Protein AF-A0AAW0J7S6-F1 (afdb_monomer)

Mean predicted aligned error: 7.47 Å

Radius of gyration: 17.38 Å; Cα contacts (8 Å, |Δi|>4): 74; chains: 1; bounding box: 38×26×53 Å

Sequence (121 aa):
MFSELTFNIIMRMVGGKRYYGEDMKDVEEARQFREIMNEIVKLAGASNPGEFVAVLRWIDHGGLEKKLKGLAKRMDVFLQSLVDEVRNKEEEGNTIIDHLLSLQKSQPEYYTDQIIKGLRW

Structur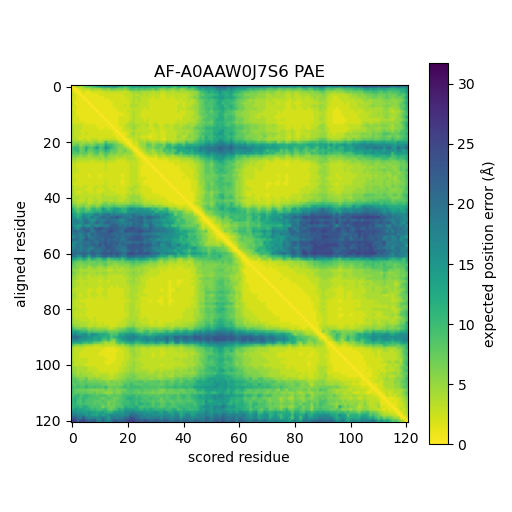e (mmCIF, N/CA/C/O backbone):
data_AF-A0AAW0J7S6-F1
#
_entry.id   AF-A0AAW0J7S6-F1
#
loop_
_atom_site.group_PDB
_atom_site.id
_atom_site.type_symbol
_atom_site.label_atom_id
_atom_site.label_alt_id
_atom_site.label_comp_id
_atom_site.label_asym_id
_atom_site.label_entity_id
_atom_site.label_seq_id
_atom_site.pdbx_PDB_ins_code
_atom_site.Cartn_x
_atom_site.Cartn_y
_atom_site.Cartn_z
_atom_site.occupancy
_atom_site.B_iso_or_equiv
_atom_site.auth_seq_id
_atom_site.auth_comp_id
_atom_site.auth_asym_id
_atom_site.auth_atom_id
_atom_site.pdbx_PDB_model_num
ATOM 1 N N . MET A 1 1 ? 11.879 12.909 -1.954 1.00 66.12 1 MET A N 1
ATOM 2 C CA . MET A 1 1 ? 11.275 14.069 -1.266 1.00 66.12 1 MET A CA 1
ATOM 3 C C . MET A 1 1 ? 9.786 14.254 -1.550 1.00 66.12 1 MET A C 1
ATOM 5 O O . MET A 1 1 ? 9.019 13.977 -0.641 1.00 66.12 1 MET A O 1
ATOM 9 N N . PHE A 1 2 ? 9.328 14.677 -2.743 1.00 81.94 2 PHE A N 1
ATOM 10 C CA . PHE A 1 2 ? 7.878 14.905 -2.956 1.00 81.94 2 PHE A CA 1
ATOM 11 C C . PHE A 1 2 ? 7.049 13.616 -2.844 1.00 81.94 2 PHE A C 1
ATOM 13 O O . PHE A 1 2 ? 6.109 13.557 -2.060 1.00 81.94 2 PHE A O 1
ATOM 20 N N . SER A 1 3 ? 7.457 12.556 -3.548 1.00 81.62 3 SER A N 1
ATOM 21 C CA . SER A 1 3 ? 6.791 11.247 -3.508 1.00 81.62 3 SER A CA 1
ATOM 22 C C . SER A 1 3 ? 6.712 10.659 -2.097 1.00 81.62 3 SER A C 1
ATOM 24 O O . SER A 1 3 ? 5.674 10.152 -1.696 1.00 81.62 3 SER A O 1
ATOM 26 N N . GLU A 1 4 ? 7.781 10.780 -1.312 1.00 87.19 4 GLU A N 1
ATOM 27 C CA . GLU A 1 4 ? 7.849 10.279 0.066 1.00 87.19 4 GLU A CA 1
ATOM 28 C C . GLU A 1 4 ? 6.836 10.982 0.976 1.00 87.19 4 GLU A C 1
ATOM 30 O O . GLU A 1 4 ? 6.146 10.326 1.756 1.00 87.19 4 GLU A O 1
ATOM 35 N N . LEU A 1 5 ? 6.704 12.309 0.848 1.00 89.50 5 LEU A N 1
ATOM 36 C CA . LEU A 1 5 ? 5.700 13.080 1.577 1.00 89.50 5 LEU A CA 1
ATOM 37 C C . LEU A 1 5 ? 4.283 12.672 1.158 1.00 89.50 5 LEU A C 1
ATOM 39 O O . LEU A 1 5 ? 3.448 12.416 2.024 1.00 89.50 5 LEU A O 1
ATOM 43 N N . THR A 1 6 ? 4.026 12.567 -0.148 1.00 90.06 6 THR A N 1
ATOM 44 C CA . THR A 1 6 ? 2.731 12.129 -0.687 1.00 90.06 6 THR A CA 1
ATOM 45 C C . THR A 1 6 ? 2.347 10.755 -0.150 1.00 90.06 6 THR A C 1
ATOM 47 O O . THR A 1 6 ? 1.249 10.584 0.375 1.00 90.06 6 THR A O 1
ATOM 50 N N . PHE A 1 7 ? 3.260 9.786 -0.209 1.00 90.25 7 PHE A N 1
ATOM 51 C CA . PHE A 1 7 ? 3.007 8.436 0.282 1.00 90.25 7 PHE A CA 1
ATOM 52 C C . PHE A 1 7 ? 2.796 8.405 1.794 1.00 90.25 7 PHE A C 1
ATOM 54 O O . PHE A 1 7 ? 1.889 7.728 2.263 1.00 90.25 7 PHE A O 1
ATOM 61 N N . ASN A 1 8 ? 3.546 9.196 2.561 1.00 91.06 8 ASN A N 1
ATOM 62 C CA . ASN A 1 8 ? 3.299 9.342 3.994 1.00 91.06 8 ASN A CA 1
ATOM 63 C C . ASN A 1 8 ? 1.902 9.895 4.304 1.00 91.06 8 ASN A C 1
ATOM 65 O O . ASN A 1 8 ? 1.251 9.412 5.229 1.00 91.06 8 ASN A O 1
ATOM 69 N N . ILE A 1 9 ? 1.443 10.907 3.562 1.00 91.75 9 ILE A N 1
ATOM 70 C CA . ILE A 1 9 ? 0.102 11.481 3.743 1.00 91.75 9 ILE A CA 1
ATOM 71 C C . ILE A 1 9 ? -0.963 10.427 3.426 1.00 91.75 9 ILE A C 1
ATOM 73 O O . ILE A 1 9 ? -1.86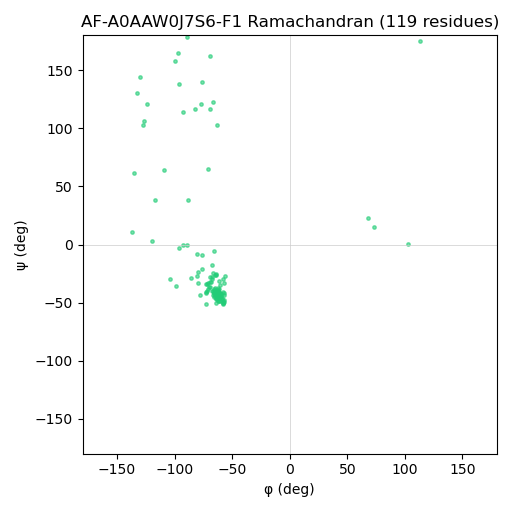9 10.219 4.232 1.00 91.75 9 ILE A O 1
ATOM 77 N N . ILE A 1 10 ? -0.820 9.716 2.302 1.00 91.88 10 ILE A N 1
ATOM 78 C CA . ILE A 1 10 ? -1.740 8.643 1.899 1.00 91.88 10 ILE A CA 1
ATOM 79 C C . ILE A 1 10 ? -1.808 7.560 2.975 1.00 91.88 10 ILE A C 1
ATOM 81 O O . ILE A 1 10 ? -2.895 7.228 3.437 1.00 91.88 10 ILE A O 1
ATOM 85 N N . MET A 1 11 ? -0.667 7.055 3.443 1.00 92.25 11 MET A N 1
ATOM 86 C CA . MET A 1 11 ? -0.650 5.967 4.425 1.00 92.25 11 MET A CA 1
ATOM 87 C C . MET A 1 11 ? -1.189 6.379 5.794 1.00 92.25 11 MET A C 1
ATOM 89 O O . MET A 1 11 ? -1.796 5.561 6.492 1.00 92.25 11 MET A O 1
ATOM 93 N N . ARG A 1 12 ? -1.069 7.663 6.144 1.00 92.12 12 ARG A N 1
ATOM 94 C CA . ARG A 1 12 ? -1.691 8.211 7.348 1.00 92.12 12 ARG A CA 1
ATOM 95 C C . ARG A 1 12 ? -3.215 8.272 7.233 1.00 92.12 12 ARG A C 1
ATOM 97 O O . ARG A 1 12 ? -3.883 8.003 8.223 1.00 92.12 12 ARG A O 1
ATOM 104 N N . MET A 1 13 ? -3.757 8.571 6.052 1.00 93.12 13 MET A N 1
ATOM 105 C CA . MET A 1 13 ? -5.206 8.528 5.805 1.00 93.12 13 MET A CA 1
ATOM 106 C C . MET A 1 13 ? -5.739 7.092 5.725 1.00 93.12 13 MET A C 1
ATOM 108 O O . MET A 1 13 ? -6.808 6.803 6.254 1.00 93.12 13 MET A O 1
ATOM 112 N N . VAL A 1 14 ? -5.000 6.189 5.074 1.00 91.00 14 VAL A N 1
ATOM 113 C CA . VAL A 1 14 ? -5.457 4.818 4.800 1.00 91.00 14 VAL A CA 1
ATOM 114 C C . VAL A 1 14 ? -5.475 3.955 6.056 1.00 91.00 14 VAL A C 1
ATOM 116 O O . VAL A 1 14 ? -6.496 3.338 6.334 1.00 91.00 14 VAL A O 1
ATOM 119 N N . GLY A 1 15 ? -4.373 3.918 6.808 1.00 90.00 15 GLY A N 1
ATOM 120 C CA . GLY A 1 15 ? -4.219 3.026 7.966 1.00 90.00 15 GLY A CA 1
ATOM 121 C C . GLY A 1 15 ? -3.582 3.686 9.188 1.00 90.00 15 GLY A C 1
ATOM 122 O O . GLY A 1 15 ? -3.184 2.992 10.120 1.00 90.00 15 GLY A O 1
ATOM 123 N N . GLY A 1 16 ? -3.436 5.018 9.194 1.00 89.81 16 GLY A N 1
ATOM 124 C CA . GLY A 1 16 ? -2.836 5.747 10.317 1.00 89.81 16 GLY A CA 1
ATOM 125 C C . GLY A 1 16 ? -1.317 5.572 10.441 1.00 89.81 16 GLY A C 1
ATOM 126 O O . GLY A 1 16 ? -0.744 5.902 11.480 1.00 89.81 16 GLY A O 1
ATOM 127 N N . LYS A 1 17 ? -0.650 5.059 9.400 1.00 90.12 17 LYS A N 1
ATOM 128 C CA . LYS A 1 17 ? 0.775 4.688 9.415 1.00 90.12 17 LYS A CA 1
ATOM 129 C C . LYS A 1 17 ? 1.663 5.759 8.777 1.00 90.12 17 LYS A C 1
ATOM 131 O O . LYS A 1 17 ? 1.217 6.568 7.965 1.00 90.12 17 LYS A O 1
ATOM 136 N N . ARG A 1 18 ? 2.950 5.757 9.140 1.00 89.62 18 ARG A N 1
ATOM 137 C CA . ARG A 1 18 ? 4.005 6.587 8.531 1.00 89.62 18 ARG A CA 1
ATOM 138 C C . ARG A 1 18 ? 5.210 5.703 8.228 1.00 89.62 18 ARG A C 1
ATOM 140 O O . ARG A 1 18 ? 5.680 5.006 9.121 1.00 89.62 18 ARG A O 1
ATOM 147 N N . TYR A 1 19 ? 5.726 5.787 7.005 1.00 89.75 19 TYR A N 1
ATOM 148 C CA . TYR A 1 19 ? 6.841 4.955 6.530 1.00 89.75 19 TYR A CA 1
ATOM 149 C C . TYR A 1 19 ? 8.064 5.759 6.104 1.00 89.75 19 TYR A C 1
ATOM 151 O O . TYR A 1 19 ? 9.046 5.186 5.642 1.00 89.75 19 TYR A O 1
ATOM 159 N N . TYR A 1 20 ? 8.035 7.081 6.256 1.00 86.00 20 TYR A N 1
ATOM 160 C CA . TYR A 1 20 ? 9.192 7.959 6.095 1.00 86.00 20 TYR A CA 1
ATOM 161 C C . TYR A 1 20 ? 9.324 8.902 7.298 1.00 86.00 20 TYR A C 1
ATOM 163 O O . TYR A 1 20 ? 8.309 9.373 7.820 1.00 86.00 20 TYR A O 1
ATOM 171 N N . GLY A 1 21 ? 10.563 9.201 7.701 1.00 84.12 21 GLY A N 1
ATOM 172 C CA . GLY A 1 21 ? 10.906 9.994 8.893 1.00 84.12 21 GLY A CA 1
ATOM 173 C C . GLY A 1 21 ? 11.609 9.170 9.979 1.00 84.12 21 GLY A C 1
ATOM 174 O O . GLY A 1 21 ? 11.762 7.965 9.821 1.00 84.12 21 GLY A O 1
ATOM 175 N N . GLU A 1 22 ? 12.054 9.813 11.060 1.00 74.06 22 GLU A N 1
ATOM 176 C CA . GLU A 1 22 ? 12.841 9.164 12.128 1.00 74.06 22 GLU A CA 1
ATOM 177 C C . GLU A 1 22 ? 11.974 8.369 13.128 1.00 74.06 22 GLU A C 1
ATOM 179 O O . GLU A 1 22 ? 12.414 7.344 13.638 1.00 74.06 22 GLU A O 1
ATOM 184 N N . ASP A 1 23 ? 10.703 8.743 13.316 1.00 68.50 23 ASP A N 1
ATOM 185 C CA . ASP A 1 23 ? 9.787 8.132 14.302 1.00 68.50 23 ASP A CA 1
ATOM 186 C C . ASP A 1 23 ? 8.999 6.914 13.771 1.00 68.50 23 ASP A C 1
ATOM 188 O O . ASP A 1 23 ? 7.798 6.759 14.025 1.00 68.50 23 ASP A O 1
ATOM 192 N N . MET A 1 24 ? 9.625 6.060 12.961 1.00 78.19 24 MET A N 1
ATOM 193 C CA . MET A 1 24 ? 8.943 4.882 12.412 1.00 78.19 24 MET A CA 1
ATOM 194 C C . MET A 1 24 ? 8.829 3.777 13.461 1.00 78.19 24 MET A C 1
ATOM 196 O O . MET A 1 24 ? 9.833 3.272 13.953 1.00 78.19 24 MET A O 1
ATOM 200 N N . LYS A 1 25 ? 7.593 3.371 13.768 1.00 76.56 25 LYS A N 1
ATOM 201 C CA . LYS A 1 25 ? 7.316 2.308 14.748 1.00 76.56 25 LYS A CA 1
ATOM 202 C C . LYS A 1 25 ? 7.699 0.914 14.247 1.00 76.56 25 LYS A C 1
ATOM 204 O O . LYS A 1 25 ? 8.123 0.090 15.046 1.00 76.56 25 LYS A O 1
ATOM 209 N N . ASP A 1 26 ? 7.552 0.670 12.946 1.00 86.44 26 ASP A N 1
ATOM 210 C CA . ASP A 1 26 ? 7.886 -0.603 12.308 1.00 86.44 26 ASP A CA 1
ATOM 211 C C . ASP A 1 26 ? 8.811 -0.358 11.109 1.00 86.44 26 ASP A C 1
ATOM 213 O O . ASP A 1 26 ? 8.397 0.123 10.050 1.00 86.44 26 ASP A O 1
ATOM 217 N N . VAL A 1 27 ? 10.101 -0.630 11.316 1.00 88.94 27 VAL A N 1
ATOM 218 C CA . VAL A 1 27 ? 11.158 -0.387 10.325 1.00 88.94 27 VAL A CA 1
ATOM 219 C C . VAL A 1 27 ? 11.063 -1.367 9.157 1.00 88.94 27 VAL A C 1
ATOM 221 O O . VAL A 1 27 ? 11.373 -0.997 8.023 1.00 88.94 27 VAL A O 1
ATOM 224 N N . GLU A 1 28 ? 10.623 -2.599 9.408 1.00 90.88 28 GLU A N 1
ATOM 225 C CA . GLU A 1 28 ? 10.561 -3.641 8.385 1.00 90.88 28 GLU A CA 1
ATOM 226 C C . GLU A 1 28 ? 9.339 -3.443 7.481 1.00 90.88 28 GLU A C 1
ATOM 228 O O . GLU A 1 28 ? 9.480 -3.453 6.256 1.00 90.88 28 GLU A O 1
ATOM 233 N N . GLU A 1 29 ? 8.172 -3.132 8.056 1.00 91.88 29 GLU A N 1
ATOM 234 C CA . GLU A 1 29 ? 6.977 -2.723 7.302 1.00 91.88 29 GLU A CA 1
ATOM 235 C C . GLU A 1 29 ? 7.279 -1.483 6.437 1.00 91.88 29 GLU A C 1
ATOM 237 O O . GLU A 1 29 ? 6.955 -1.440 5.246 1.00 91.88 29 GLU A O 1
ATOM 242 N N . ALA A 1 30 ? 7.993 -0.496 6.999 1.00 92.06 30 ALA A N 1
ATOM 243 C CA . ALA A 1 30 ? 8.422 0.690 6.262 1.00 92.06 30 ALA A CA 1
ATOM 244 C C . ALA A 1 30 ? 9.379 0.365 5.109 1.00 92.06 30 ALA A C 1
ATOM 246 O O . ALA A 1 30 ? 9.259 0.948 4.028 1.00 92.06 30 ALA A O 1
ATOM 247 N N . ARG A 1 31 ? 10.324 -0.561 5.309 1.00 92.69 31 ARG A N 1
ATOM 248 C CA . ARG A 1 31 ? 11.244 -1.010 4.256 1.00 92.69 31 ARG A CA 1
ATOM 249 C C . ARG A 1 31 ? 10.477 -1.655 3.102 1.00 92.69 31 ARG A C 1
ATOM 251 O O . ARG A 1 31 ? 10.680 -1.258 1.955 1.00 92.69 31 ARG A O 1
ATOM 258 N N . GLN A 1 32 ? 9.563 -2.576 3.403 1.00 93.56 32 GLN A N 1
ATOM 259 C CA . GLN A 1 32 ? 8.743 -3.258 2.396 1.00 93.56 32 GLN A CA 1
ATOM 260 C C . GLN A 1 32 ? 7.875 -2.274 1.608 1.00 93.56 32 GLN A C 1
ATOM 262 O O . GLN A 1 32 ? 7.854 -2.314 0.376 1.00 93.56 32 GLN A O 1
ATOM 267 N N . PHE A 1 33 ? 7.225 -1.334 2.299 1.00 93.06 33 PHE A N 1
ATOM 268 C CA . PHE A 1 33 ? 6.445 -0.285 1.651 1.00 93.06 33 PHE A CA 1
ATOM 269 C C . PHE A 1 33 ? 7.301 0.543 0.686 1.00 93.06 33 PHE A C 1
ATOM 271 O O . PHE A 1 33 ? 6.939 0.730 -0.474 1.00 93.06 33 PHE A O 1
ATOM 278 N N . ARG A 1 34 ? 8.475 1.005 1.129 1.00 92.44 34 ARG A N 1
ATOM 279 C CA . ARG A 1 34 ? 9.386 1.802 0.293 1.00 92.44 34 ARG A CA 1
ATOM 280 C C . ARG A 1 34 ? 9.866 1.045 -0.936 1.00 92.44 34 ARG A C 1
ATOM 282 O O . ARG A 1 34 ? 9.996 1.651 -1.997 1.00 92.44 34 ARG A O 1
ATOM 289 N N . GLU A 1 35 ? 10.142 -0.249 -0.809 1.00 93.94 35 GLU A N 1
ATOM 290 C CA . GLU A 1 35 ? 10.523 -1.099 -1.939 1.00 93.94 35 GLU A CA 1
ATOM 291 C C . GLU A 1 35 ? 9.400 -1.182 -2.974 1.00 93.94 35 GLU A C 1
ATOM 293 O O . GLU A 1 35 ? 9.642 -0.911 -4.152 1.00 93.94 35 GLU A O 1
ATOM 298 N N . ILE A 1 36 ? 8.166 -1.444 -2.529 1.00 93.50 36 ILE A N 1
ATOM 299 C CA . ILE A 1 36 ? 6.978 -1.456 -3.392 1.00 93.50 36 ILE A CA 1
ATOM 300 C C . ILE A 1 36 ? 6.809 -0.096 -4.085 1.00 93.50 36 ILE A C 1
ATOM 302 O O . ILE A 1 36 ? 6.716 -0.043 -5.311 1.00 93.50 36 ILE A O 1
ATOM 306 N N . MET A 1 37 ? 6.842 1.014 -3.341 1.00 90.69 37 MET A N 1
ATOM 307 C CA . MET A 1 37 ? 6.640 2.350 -3.913 1.00 90.69 37 MET A CA 1
ATOM 308 C C . MET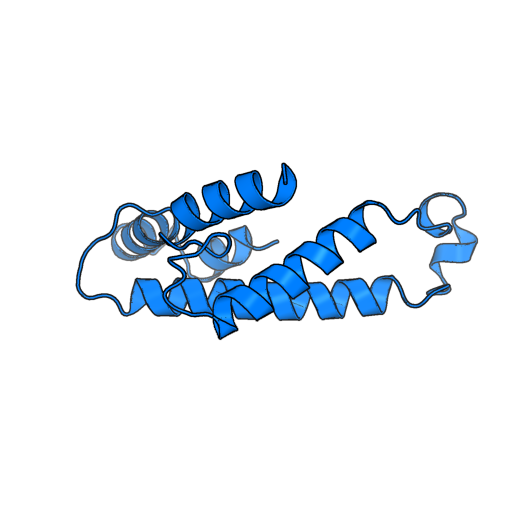 A 1 37 ? 7.752 2.757 -4.884 1.00 90.69 37 MET A C 1
ATOM 310 O O . MET A 1 37 ? 7.475 3.349 -5.928 1.00 90.69 37 MET A O 1
ATOM 314 N N . ASN A 1 38 ? 9.007 2.412 -4.588 1.00 90.12 38 ASN A N 1
ATOM 315 C CA . ASN A 1 38 ? 10.124 2.659 -5.498 1.00 90.12 38 ASN A CA 1
ATOM 316 C C . ASN A 1 38 ? 9.962 1.894 -6.813 1.00 90.12 38 ASN A C 1
ATOM 318 O O . ASN A 1 38 ? 10.280 2.428 -7.875 1.00 90.12 38 ASN A O 1
ATOM 322 N N . GLU A 1 39 ? 9.478 0.654 -6.766 1.00 89.75 39 GLU A N 1
ATOM 323 C CA . GLU A 1 39 ? 9.205 -0.121 -7.974 1.00 89.75 39 GLU A CA 1
ATOM 324 C C . GLU A 1 39 ? 7.997 0.408 -8.750 1.00 89.75 39 GLU A C 1
ATOM 326 O O . GLU A 1 39 ? 8.079 0.496 -9.973 1.00 89.75 39 GLU A O 1
ATOM 331 N N . ILE A 1 40 ? 6.933 0.851 -8.071 1.00 86.19 40 ILE A N 1
ATOM 332 C CA . ILE A 1 40 ? 5.787 1.513 -8.716 1.00 86.19 40 ILE A CA 1
ATOM 333 C C . ILE A 1 40 ? 6.250 2.747 -9.484 1.00 86.19 40 ILE A C 1
ATOM 335 O O . ILE A 1 40 ? 5.951 2.867 -10.666 1.00 86.19 40 ILE A O 1
ATOM 339 N N . VAL A 1 41 ? 7.020 3.639 -8.854 1.00 84.81 41 VAL A N 1
ATOM 340 C CA . VAL A 1 41 ? 7.506 4.863 -9.512 1.00 84.81 41 VAL A CA 1
ATOM 341 C C . VAL A 1 41 ? 8.409 4.532 -10.704 1.00 84.81 41 VAL A C 1
ATOM 343 O O . VAL A 1 41 ? 8.294 5.161 -11.754 1.00 84.81 41 VAL A O 1
ATOM 346 N N . LYS A 1 42 ? 9.279 3.521 -10.576 1.00 84.38 42 LYS A N 1
ATOM 347 C CA . LYS A 1 42 ? 10.151 3.068 -11.673 1.00 84.38 42 LYS A CA 1
ATOM 348 C C . LYS A 1 42 ? 9.363 2.498 -12.850 1.00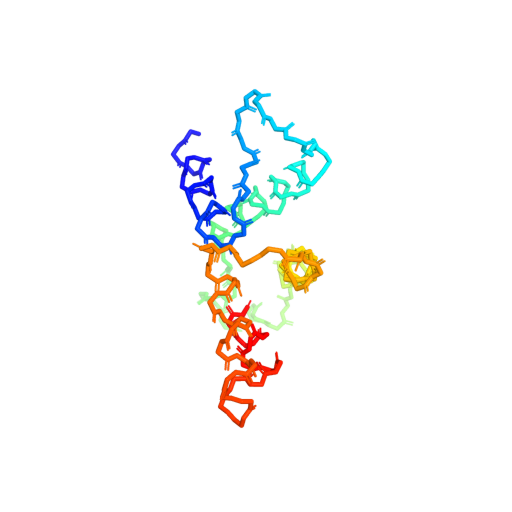 84.38 42 LYS A C 1
ATOM 350 O O . LYS A 1 42 ? 9.713 2.776 -13.992 1.00 84.38 42 LYS A O 1
ATOM 355 N N . LEU A 1 43 ? 8.338 1.687 -12.583 1.00 80.06 43 LEU A N 1
ATOM 356 C CA . LEU A 1 43 ? 7.542 1.040 -13.627 1.00 80.06 43 LEU A CA 1
ATOM 357 C C . LEU A 1 43 ? 6.496 1.978 -14.238 1.00 80.06 43 LEU A C 1
ATOM 359 O O . LEU A 1 43 ? 6.255 1.888 -15.434 1.00 80.06 43 LEU A O 1
ATOM 363 N N . ALA A 1 44 ? 5.931 2.911 -13.469 1.00 74.38 44 ALA A N 1
ATOM 364 C CA . ALA A 1 44 ? 4.970 3.898 -13.966 1.00 74.38 44 ALA A CA 1
ATOM 365 C C . ALA A 1 44 ? 5.581 4.865 -14.996 1.00 74.38 44 ALA A C 1
ATOM 367 O O . ALA A 1 44 ? 4.867 5.397 -15.839 1.00 74.38 44 ALA A O 1
ATOM 368 N N . GLY A 1 45 ? 6.899 5.091 -14.937 1.00 68.50 45 GLY A N 1
ATOM 369 C CA . GLY A 1 45 ? 7.638 5.881 -15.925 1.00 68.50 45 GLY A CA 1
ATOM 370 C C . GLY A 1 45 ? 8.244 5.067 -17.073 1.00 68.50 45 GLY A C 1
ATOM 371 O O . GLY A 1 45 ? 8.916 5.644 -17.927 1.00 68.50 45 GLY A O 1
ATOM 372 N N . ALA A 1 46 ? 8.075 3.742 -17.093 1.00 68.25 46 ALA A N 1
ATOM 373 C CA . ALA A 1 46 ? 8.652 2.895 -18.1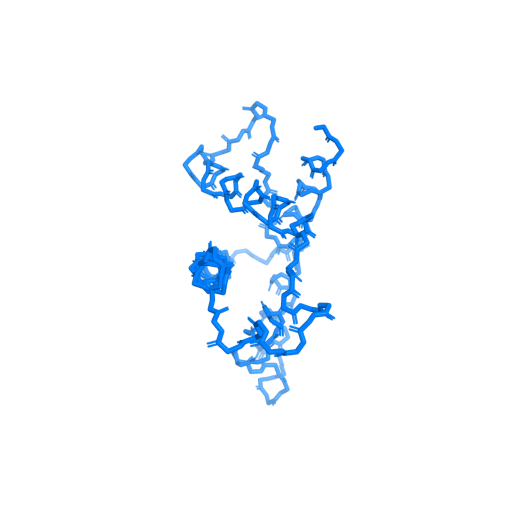28 1.00 68.25 46 ALA A CA 1
ATOM 374 C C . ALA A 1 46 ? 7.761 2.895 -19.378 1.00 68.25 46 ALA A C 1
ATOM 376 O O . ALA A 1 46 ? 6.640 2.397 -19.342 1.00 68.25 46 ALA A O 1
ATOM 377 N N . SER A 1 47 ? 8.269 3.403 -20.503 1.00 62.34 47 SER A N 1
ATOM 378 C CA . SER A 1 47 ? 7.585 3.270 -21.793 1.00 62.34 47 SER A CA 1
ATOM 379 C C . SER A 1 47 ? 7.554 1.802 -22.220 1.00 62.34 47 SER A C 1
ATOM 381 O O . SER A 1 47 ? 8.612 1.186 -22.365 1.00 62.34 47 SER A O 1
ATOM 383 N N . ASN A 1 48 ? 6.367 1.242 -22.463 1.00 65.19 48 ASN A N 1
ATOM 384 C CA . ASN A 1 48 ? 6.223 -0.098 -23.024 1.00 65.19 48 ASN A CA 1
ATOM 385 C C . ASN A 1 48 ? 6.123 -0.016 -24.560 1.00 65.19 48 ASN A C 1
ATOM 387 O O . ASN A 1 48 ? 5.120 0.476 -25.074 1.00 65.19 48 ASN A O 1
ATOM 391 N N . PRO A 1 49 ? 7.097 -0.530 -25.337 1.00 62.91 49 PRO A N 1
ATOM 392 C CA . PRO A 1 49 ? 7.017 -0.530 -26.801 1.00 62.91 49 PRO A CA 1
ATOM 393 C C . PRO A 1 49 ? 5.762 -1.227 -27.352 1.00 62.91 49 PRO A C 1
ATOM 395 O O . PRO A 1 49 ? 5.279 -0.856 -28.420 1.00 62.91 49 PRO A O 1
ATOM 398 N N . GLY A 1 50 ? 5.198 -2.195 -26.616 1.00 62.34 50 GLY A N 1
ATOM 399 C CA . GLY A 1 50 ? 3.936 -2.856 -26.960 1.00 62.34 50 GLY A CA 1
ATOM 400 C C . GLY A 1 50 ? 2.701 -1.950 -26.873 1.00 62.34 50 GLY A C 1
ATOM 401 O O . GLY A 1 50 ? 1.673 -2.268 -27.467 1.00 62.34 50 GLY A O 1
ATOM 402 N N . GLU A 1 51 ? 2.781 -0.807 -26.189 1.00 68.50 51 GLU A N 1
ATOM 403 C CA . GLU A 1 51 ? 1.728 0.221 -26.212 1.00 68.50 51 GLU A CA 1
ATOM 404 C C . GLU A 1 51 ? 1.745 1.035 -27.513 1.00 68.50 51 GLU A C 1
ATOM 406 O O . GLU A 1 51 ? 0.717 1.582 -27.903 1.00 68.50 51 GLU A O 1
ATOM 411 N N . PHE A 1 52 ? 2.879 1.054 -28.223 1.00 69.69 52 PHE A N 1
ATOM 412 C CA . PHE A 1 52 ? 3.060 1.795 -29.475 1.00 69.69 52 PHE A CA 1
ATOM 413 C C . PHE A 1 52 ? 3.034 0.892 -30.718 1.00 69.69 52 PHE A C 1
ATOM 415 O O . PHE A 1 52 ? 2.617 1.330 -31.788 1.00 69.69 52 PHE A O 1
ATOM 422 N N . VAL A 1 53 ? 3.454 -0.373 -30.597 1.00 70.75 53 VAL A N 1
ATOM 423 C CA . VAL A 1 53 ? 3.544 -1.328 -31.713 1.00 70.75 53 VAL A CA 1
ATOM 424 C C . VAL A 1 53 ? 2.789 -2.612 -31.370 1.00 70.75 53 VAL A C 1
ATOM 426 O O . VAL A 1 53 ? 3.264 -3.449 -30.605 1.00 70.75 53 VAL A O 1
ATOM 429 N N . ALA A 1 54 ? 1.620 -2.801 -31.990 1.00 68.75 54 ALA A N 1
ATOM 430 C CA . ALA A 1 54 ? 0.688 -3.888 -31.670 1.00 68.75 54 ALA A CA 1
ATOM 431 C C . ALA A 1 54 ? 1.291 -5.303 -31.777 1.00 68.75 54 ALA A C 1
ATOM 433 O O . ALA A 1 54 ? 0.942 -6.171 -30.981 1.00 68.75 54 ALA A O 1
ATOM 434 N N . VAL A 1 55 ? 2.223 -5.535 -32.709 1.00 71.31 55 VAL A N 1
ATOM 435 C CA . VAL A 1 55 ? 2.894 -6.841 -32.885 1.00 71.31 55 VAL A CA 1
ATOM 436 C C . VAL A 1 55 ? 3.800 -7.180 -31.694 1.00 71.31 55 VAL A C 1
ATOM 438 O O . VAL A 1 55 ? 3.938 -8.347 -31.337 1.00 71.31 55 VAL A O 1
ATOM 441 N N . LEU A 1 56 ? 4.360 -6.169 -31.020 1.00 63.44 56 LEU A N 1
ATOM 442 C CA . LEU A 1 56 ? 5.203 -6.367 -29.840 1.00 63.44 56 LEU A CA 1
ATOM 443 C C . LEU A 1 56 ? 4.392 -6.701 -28.579 1.00 63.44 56 LEU A C 1
ATOM 445 O O . LEU A 1 56 ? 4.994 -7.101 -27.594 1.00 63.44 56 LEU A O 1
ATOM 449 N N . ARG A 1 57 ? 3.049 -6.613 -28.587 1.00 63.31 57 ARG A N 1
ATOM 450 C CA . ARG A 1 57 ? 2.207 -7.058 -27.452 1.00 63.31 57 ARG A CA 1
ATOM 451 C C . ARG A 1 57 ? 2.241 -8.567 -27.227 1.00 63.31 57 ARG A C 1
ATOM 453 O O . ARG A 1 57 ? 1.942 -9.018 -26.130 1.00 63.31 57 ARG A O 1
ATOM 460 N N . TRP A 1 58 ? 2.541 -9.350 -28.262 1.00 65.38 58 TRP A N 1
ATOM 461 C CA . TRP A 1 58 ? 2.558 -10.816 -28.169 1.00 65.38 58 TRP A CA 1
ATOM 462 C C . TRP A 1 58 ? 3.842 -11.356 -27.540 1.00 65.38 58 TRP A C 1
ATOM 464 O O . TRP A 1 58 ? 3.940 -12.547 -27.254 1.00 65.38 58 TRP A O 1
ATOM 474 N N . ILE A 1 59 ? 4.824 -10.486 -27.320 1.00 67.00 59 ILE A N 1
ATOM 475 C CA . ILE A 1 59 ? 6.104 -10.830 -26.726 1.00 67.00 59 ILE A CA 1
ATOM 476 C C . ILE A 1 59 ? 6.272 -9.925 -25.506 1.00 67.00 59 ILE A C 1
ATOM 478 O O . ILE A 1 59 ? 6.291 -8.708 -25.650 1.00 67.00 59 ILE A O 1
ATOM 482 N N . ASP A 1 60 ? 6.418 -10.495 -24.305 1.00 65.62 60 ASP A N 1
ATOM 483 C CA . ASP A 1 60 ? 6.761 -9.736 -23.086 1.00 65.62 60 ASP A CA 1
ATOM 484 C C . ASP A 1 60 ? 8.227 -9.261 -23.165 1.00 65.62 60 ASP A C 1
ATOM 486 O O . ASP A 1 60 ? 9.117 -9.727 -22.445 1.00 65.62 60 ASP A O 1
ATOM 490 N N . HIS A 1 61 ? 8.510 -8.376 -24.125 1.00 61.09 61 HIS A N 1
ATOM 491 C CA . HIS A 1 61 ? 9.827 -7.811 -24.369 1.00 61.09 61 HIS A CA 1
ATOM 492 C C . HIS A 1 61 ? 10.250 -6.996 -23.140 1.00 61.09 61 HIS A C 1
ATOM 494 O O . HIS A 1 61 ? 9.798 -5.877 -22.923 1.00 61.09 61 HIS A O 1
ATOM 500 N N . GLY A 1 62 ? 11.136 -7.580 -22.326 1.00 64.19 62 GLY A N 1
ATOM 501 C CA . GLY A 1 62 ? 11.671 -6.960 -21.108 1.00 64.19 62 GLY A CA 1
ATOM 502 C C . GLY A 1 62 ? 11.069 -7.468 -19.792 1.00 64.19 62 GLY A C 1
ATOM 503 O O . GLY A 1 62 ? 11.497 -7.019 -18.718 1.00 64.19 62 GLY A O 1
ATOM 504 N N . GLY A 1 63 ? 10.131 -8.424 -19.847 1.00 79.06 63 GLY A N 1
ATOM 505 C CA . GLY A 1 63 ? 9.531 -9.033 -18.656 1.00 79.06 63 GLY A CA 1
ATOM 506 C C . GLY A 1 63 ? 8.658 -8.068 -17.849 1.00 79.06 63 GLY A C 1
ATOM 507 O O . GLY A 1 63 ? 8.549 -8.224 -16.629 1.00 79.06 63 GLY A O 1
ATOM 508 N N . LEU A 1 64 ? 8.145 -7.009 -18.484 1.00 78.69 64 LEU A N 1
ATOM 509 C CA . LEU A 1 64 ? 7.430 -5.920 -17.821 1.00 78.69 64 LEU A CA 1
ATOM 510 C C . LEU A 1 64 ? 6.110 -6.423 -17.242 1.00 78.69 64 LEU A C 1
ATOM 512 O O . LEU A 1 64 ? 5.812 -6.134 -16.084 1.00 78.69 64 LEU A O 1
ATOM 516 N N . GLU A 1 65 ? 5.364 -7.230 -17.997 1.00 78.75 65 GLU A N 1
ATOM 517 C CA . GLU A 1 65 ? 4.095 -7.786 -17.526 1.00 78.75 65 GLU A CA 1
ATOM 518 C C . GLU A 1 65 ? 4.322 -8.691 -16.308 1.00 78.75 65 GLU A C 1
ATOM 520 O O . GLU A 1 65 ? 3.635 -8.574 -15.289 1.00 78.75 65 GLU A O 1
ATOM 525 N N . LYS A 1 66 ? 5.347 -9.551 -16.365 1.00 84.50 66 LYS A N 1
ATOM 526 C CA . LYS A 1 66 ? 5.727 -10.409 -15.235 1.00 84.50 66 LYS A CA 1
ATOM 527 C C . LYS A 1 66 ? 6.127 -9.597 -13.996 1.00 84.50 66 LYS A C 1
ATOM 529 O O . LYS A 1 66 ? 5.737 -9.957 -12.883 1.00 84.50 66 LYS A O 1
ATOM 534 N N . LYS A 1 67 ? 6.884 -8.507 -14.169 1.00 87.00 67 LYS A N 1
ATOM 535 C CA . LYS A 1 67 ? 7.277 -7.598 -13.076 1.00 87.00 67 LYS A CA 1
ATOM 536 C C . LYS A 1 67 ? 6.070 -6.881 -12.476 1.00 87.00 67 LYS A C 1
ATOM 538 O O . LYS A 1 67 ? 5.940 -6.871 -11.255 1.00 87.00 67 LYS A O 1
ATOM 543 N N . LEU A 1 68 ? 5.169 -6.358 -13.310 1.00 85.06 68 LEU A N 1
ATOM 544 C CA . LEU A 1 68 ? 3.933 -5.707 -12.870 1.00 85.06 68 LEU A CA 1
ATOM 545 C C . LEU A 1 68 ? 3.043 -6.672 -12.082 1.00 85.06 68 LEU A C 1
ATOM 547 O O . LEU A 1 68 ? 2.606 -6.326 -10.992 1.00 85.06 68 LEU A O 1
ATOM 551 N N . LYS A 1 69 ? 2.853 -7.910 -12.558 1.00 87.38 69 LYS A N 1
ATOM 552 C CA . LYS A 1 69 ? 2.113 -8.953 -11.822 1.00 87.38 69 LYS A CA 1
ATOM 553 C C . LYS A 1 69 ? 2.744 -9.271 -10.462 1.00 87.38 69 LYS A C 1
ATOM 555 O O . LYS A 1 69 ? 2.039 -9.411 -9.465 1.00 87.38 69 LYS A O 1
ATOM 560 N N . GLY A 1 70 ? 4.073 -9.376 -10.403 1.00 91.62 70 GLY A N 1
ATOM 561 C CA . GLY A 1 70 ? 4.797 -9.614 -9.150 1.00 91.62 70 GLY A CA 1
ATOM 562 C C . GLY A 1 70 ? 4.691 -8.448 -8.162 1.00 91.62 70 GLY A C 1
ATOM 563 O O . GLY A 1 70 ? 4.478 -8.661 -6.968 1.00 91.62 70 GLY A O 1
ATOM 564 N N . LEU A 1 71 ? 4.803 -7.214 -8.656 1.00 91.62 71 LEU A N 1
ATOM 565 C CA . LEU A 1 71 ? 4.602 -5.998 -7.871 1.00 91.62 71 LEU A CA 1
ATOM 566 C C . LEU A 1 71 ? 3.163 -5.899 -7.361 1.00 91.62 71 LEU A C 1
ATOM 568 O O . LEU A 1 71 ? 2.959 -5.635 -6.179 1.00 91.62 71 LEU A O 1
ATOM 572 N N . ALA A 1 72 ? 2.191 -6.200 -8.221 1.00 88.00 72 ALA A N 1
ATOM 573 C CA . ALA A 1 72 ? 0.783 -6.181 -7.875 1.00 88.00 72 ALA A CA 1
ATOM 574 C C . ALA A 1 72 ? 0.463 -7.140 -6.726 1.00 88.00 72 ALA A C 1
ATOM 576 O O . ALA A 1 72 ? -0.149 -6.750 -5.737 1.00 88.00 72 ALA A O 1
ATOM 577 N N . LYS A 1 73 ? 0.985 -8.369 -6.795 1.00 93.44 73 LYS A N 1
ATOM 578 C CA . LYS A 1 73 ? 0.831 -9.352 -5.720 1.00 93.44 73 LYS A CA 1
ATOM 579 C C . LYS A 1 73 ? 1.435 -8.881 -4.393 1.00 93.44 73 LYS A C 1
ATOM 581 O O . LYS A 1 73 ? 0.829 -9.092 -3.349 1.00 93.44 73 LYS A O 1
ATOM 586 N N . ARG A 1 74 ? 2.621 -8.257 -4.405 1.00 94.56 74 ARG A N 1
ATOM 587 C CA . ARG A 1 74 ? 3.228 -7.722 -3.171 1.00 94.56 74 ARG A CA 1
ATOM 588 C C . ARG A 1 74 ? 2.421 -6.562 -2.592 1.00 94.56 74 ARG A C 1
ATOM 590 O O . ARG A 1 74 ? 2.251 -6.512 -1.380 1.00 94.56 74 ARG A O 1
ATOM 597 N N . MET A 1 75 ? 1.905 -5.677 -3.445 1.00 91.00 75 MET A N 1
ATOM 598 C CA . MET A 1 75 ? 1.022 -4.594 -3.014 1.00 91.00 75 MET A CA 1
ATOM 599 C C . MET A 1 75 ? -0.270 -5.135 -2.395 1.00 91.00 75 MET A C 1
ATOM 601 O O . MET A 1 75 ? -0.666 -4.676 -1.330 1.00 91.00 75 MET A O 1
ATOM 605 N N . ASP A 1 76 ? -0.900 -6.134 -3.017 1.00 90.88 76 ASP A N 1
ATOM 606 C CA . ASP A 1 76 ? -2.126 -6.745 -2.495 1.00 90.88 76 ASP A CA 1
ATOM 607 C C . ASP A 1 76 ? -1.918 -7.340 -1.096 1.00 90.88 76 ASP A C 1
ATOM 609 O O . ASP A 1 76 ? -2.681 -7.046 -0.177 1.00 90.88 76 ASP A O 1
ATOM 613 N N . VAL A 1 77 ? -0.828 -8.094 -0.908 1.00 94.19 77 VAL A N 1
ATOM 614 C CA . VAL A 1 77 ? -0.454 -8.658 0.399 1.00 94.19 77 VAL A CA 1
ATOM 615 C C . VAL A 1 77 ? -0.238 -7.555 1.439 1.00 94.19 77 VAL A C 1
ATOM 617 O O . VAL A 1 77 ? -0.742 -7.666 2.554 1.00 94.19 77 VAL A O 1
ATOM 620 N N . PHE A 1 78 ? 0.460 -6.478 1.073 1.00 93.00 78 PHE A N 1
ATOM 621 C CA . PHE A 1 78 ? 0.709 -5.344 1.964 1.00 93.00 78 PHE A CA 1
ATOM 622 C C . PHE A 1 78 ? -0.582 -4.597 2.351 1.00 93.00 78 PHE A C 1
ATOM 624 O O . PHE A 1 78 ? -0.810 -4.280 3.515 1.00 93.00 78 PHE A O 1
ATOM 631 N N . LEU A 1 79 ? -1.477 -4.331 1.398 1.00 90.75 79 LEU A N 1
ATOM 632 C CA . LEU A 1 79 ? -2.760 -3.685 1.695 1.00 90.75 79 LEU A CA 1
ATOM 633 C C . LEU A 1 79 ? -3.685 -4.601 2.509 1.00 90.75 79 LEU A C 1
ATOM 635 O O . LEU A 1 79 ? -4.460 -4.115 3.336 1.00 90.75 79 LEU A O 1
ATOM 639 N N . GLN A 1 80 ? -3.608 -5.918 2.297 1.00 91.44 80 GLN A N 1
ATOM 640 C CA . GLN A 1 80 ? -4.334 -6.893 3.104 1.00 91.44 80 GLN A CA 1
ATOM 641 C C . GLN A 1 80 ? -3.858 -6.879 4.553 1.00 91.44 80 GLN A C 1
ATOM 643 O O . GLN A 1 80 ? -4.706 -6.788 5.438 1.00 91.44 80 GLN A O 1
ATOM 648 N N . SER A 1 81 ? -2.544 -6.866 4.800 1.00 92.44 81 SER A N 1
ATOM 649 C CA . SER A 1 81 ? -2.022 -6.826 6.170 1.00 92.44 81 SER A CA 1
ATOM 650 C C . SER A 1 81 ? -2.469 -5.574 6.926 1.00 92.44 81 SER A C 1
ATOM 652 O O . SER A 1 81 ? -2.772 -5.661 8.111 1.00 92.44 81 SER A O 1
ATOM 654 N N . LEU A 1 82 ? -2.597 -4.429 6.247 1.00 91.69 82 LEU A N 1
ATOM 655 C CA . LEU A 1 82 ? -3.138 -3.211 6.859 1.00 91.69 82 LEU A CA 1
ATOM 656 C C . LEU A 1 82 ? -4.609 -3.337 7.243 1.00 91.69 82 LEU A C 1
ATOM 658 O O . LEU A 1 82 ? -5.003 -2.895 8.321 1.00 91.69 82 LEU A O 1
ATOM 662 N N . VAL A 1 83 ? -5.427 -3.934 6.373 1.00 91.12 83 VAL A N 1
ATOM 663 C CA . VAL A 1 83 ? -6.839 -4.165 6.696 1.00 91.12 83 VAL A CA 1
ATOM 664 C C . VAL A 1 83 ? -6.985 -5.151 7.841 1.00 91.12 83 VAL A C 1
ATOM 666 O O . VAL A 1 83 ? -7.798 -4.907 8.727 1.00 91.12 83 VAL A O 1
ATOM 669 N N . ASP A 1 84 ? -6.187 -6.214 7.861 1.00 92.19 84 ASP A N 1
ATOM 670 C CA . ASP A 1 84 ? -6.212 -7.194 8.944 1.00 92.19 84 ASP A CA 1
ATOM 671 C C . ASP A 1 84 ? -5.762 -6.569 10.269 1.00 92.19 84 ASP A C 1
ATOM 673 O O . ASP A 1 84 ? -6.390 -6.800 11.300 1.00 92.19 84 ASP A O 1
ATOM 677 N N . GLU A 1 85 ? -4.730 -5.719 10.253 1.00 90.56 85 GLU A N 1
ATOM 678 C CA . GLU A 1 85 ? -4.287 -4.996 11.445 1.00 90.56 85 GLU A CA 1
ATOM 679 C C . GLU A 1 85 ? -5.395 -4.097 11.998 1.00 90.56 85 GLU A C 1
ATOM 681 O O . GLU A 1 85 ? -5.672 -4.140 13.193 1.00 90.56 85 GLU A O 1
ATOM 686 N N . VAL A 1 86 ? -6.047 -3.296 11.151 1.00 89.19 86 VAL A N 1
ATOM 687 C CA . VAL A 1 86 ? -7.128 -2.402 11.594 1.00 89.19 86 VAL A CA 1
ATOM 688 C C . VAL A 1 86 ? -8.357 -3.196 12.040 1.00 89.19 86 VAL A C 1
ATOM 690 O O . VAL A 1 86 ? -8.952 -2.873 13.062 1.00 89.19 86 VAL A O 1
ATOM 693 N N . ARG A 1 87 ? -8.711 -4.278 11.341 1.00 88.00 87 ARG A N 1
ATOM 694 C CA . ARG A 1 87 ? -9.842 -5.147 11.704 1.00 88.00 87 ARG A CA 1
ATOM 695 C C . ARG A 1 87 ? -9.666 -5.800 13.077 1.00 88.00 87 ARG A C 1
ATOM 697 O O . ARG A 1 87 ? -10.666 -6.038 13.749 1.00 88.00 87 ARG A O 1
ATOM 704 N N . ASN A 1 88 ? -8.425 -6.069 13.477 1.00 87.94 88 ASN A N 1
ATOM 705 C CA . ASN A 1 88 ? -8.084 -6.668 14.766 1.00 87.94 88 ASN A CA 1
ATOM 706 C C . ASN A 1 88 ? -7.861 -5.638 15.891 1.00 87.94 88 ASN A C 1
ATOM 708 O O . ASN A 1 88 ? -7.560 -6.040 17.014 1.00 87.94 88 ASN A O 1
ATOM 712 N N . LYS A 1 89 ? -7.984 -4.329 15.625 1.00 84.38 89 LYS A N 1
ATOM 713 C CA . LYS A 1 89 ? -7.925 -3.303 16.677 1.00 84.38 89 LYS A CA 1
ATOM 714 C C . LYS A 1 89 ? -9.231 -3.272 17.469 1.00 84.38 89 LYS A C 1
ATOM 716 O O . LYS A 1 89 ? -10.316 -3.383 16.905 1.00 84.38 89 LYS A O 1
ATOM 721 N N . GLU A 1 90 ? -9.106 -3.109 18.784 1.00 67.25 90 GLU A N 1
ATOM 722 C CA . GLU A 1 90 ? -10.247 -2.985 19.703 1.00 67.25 90 GLU A CA 1
ATOM 723 C C . GLU A 1 90 ? -10.856 -1.571 19.699 1.00 67.25 90 GLU A C 1
ATOM 725 O O . GLU A 1 90 ? -12.033 -1.406 20.010 1.00 67.25 90 GLU A O 1
ATOM 730 N N . GLU A 1 91 ? -10.076 -0.555 19.317 1.00 71.94 91 GLU A N 1
ATOM 731 C CA . GLU A 1 91 ? -10.500 0.848 19.269 1.00 71.94 91 GLU A CA 1
ATOM 732 C C . GLU A 1 91 ? -10.944 1.259 17.857 1.00 71.94 91 GLU A C 1
ATOM 734 O O . GLU A 1 91 ? -10.276 0.943 16.870 1.00 71.94 91 GLU A O 1
ATOM 739 N N . GLU A 1 92 ? -12.042 2.017 17.762 1.00 69.75 92 GLU A N 1
ATOM 740 C CA . GLU A 1 92 ? -12.451 2.663 16.511 1.00 69.75 92 GLU A CA 1
ATOM 741 C C . GLU A 1 92 ? -11.469 3.784 16.146 1.00 69.75 92 GLU A C 1
ATOM 743 O O . GLU A 1 92 ? -11.330 4.778 16.864 1.00 69.75 92 GLU A O 1
ATOM 748 N N . GLY A 1 93 ? -10.781 3.627 15.014 1.00 82.94 93 GLY A N 1
ATOM 749 C CA . GLY A 1 93 ? -9.946 4.672 14.437 1.00 82.94 93 GLY A CA 1
ATOM 750 C C . GLY A 1 93 ? -10.709 5.590 13.474 1.00 82.94 93 GLY A C 1
ATOM 751 O O . GLY A 1 93 ? -11.895 5.424 13.197 1.00 82.94 93 GLY A O 1
ATOM 752 N N . ASN A 1 94 ? -9.998 6.581 12.931 1.00 89.25 94 ASN A N 1
ATOM 753 C CA . ASN A 1 94 ? -10.521 7.533 11.942 1.00 89.25 94 ASN A CA 1
ATOM 754 C C . ASN A 1 94 ? -9.779 7.427 10.599 1.00 89.25 94 ASN A C 1
ATOM 756 O O . ASN A 1 94 ? -9.423 8.430 9.976 1.00 89.25 94 ASN A O 1
ATOM 760 N N . THR A 1 95 ? -9.442 6.205 10.195 1.00 93.06 95 THR A N 1
ATOM 761 C CA . THR A 1 95 ? -8.797 5.934 8.908 1.00 93.06 95 THR A CA 1
ATOM 762 C C . THR A 1 95 ? -9.824 5.510 7.863 1.00 93.06 95 THR A C 1
ATOM 764 O O . THR A 1 95 ? -10.954 5.134 8.180 1.00 93.06 95 THR A O 1
ATOM 767 N N . ILE A 1 96 ? -9.430 5.533 6.588 1.00 91.81 96 ILE A N 1
ATOM 768 C CA . ILE A 1 96 ? -10.282 5.030 5.501 1.00 91.81 96 ILE A CA 1
ATOM 769 C C . ILE A 1 96 ? -10.643 3.561 5.750 1.00 91.81 96 ILE A C 1
ATOM 771 O O . ILE A 1 96 ? -11.794 3.177 5.553 1.00 91.81 96 ILE A O 1
ATOM 775 N N . ILE A 1 97 ? -9.690 2.744 6.214 1.00 91.88 97 ILE A N 1
ATOM 776 C CA . ILE A 1 97 ? -9.957 1.337 6.526 1.00 91.88 97 ILE A CA 1
ATOM 777 C C . ILE A 1 97 ? -10.962 1.214 7.680 1.00 91.88 97 ILE A C 1
ATOM 779 O O . ILE A 1 97 ? -11.882 0.406 7.571 1.00 91.88 97 ILE A O 1
ATOM 783 N N . ASP A 1 98 ? -10.847 2.031 8.734 1.00 92.50 98 ASP A N 1
ATOM 784 C CA . ASP A 1 98 ? -11.821 2.035 9.839 1.00 92.50 98 ASP A CA 1
ATOM 785 C C . ASP A 1 98 ? -13.239 2.318 9.331 1.00 92.50 98 ASP A C 1
ATOM 787 O O . ASP A 1 98 ? -14.182 1.591 9.647 1.00 92.50 98 ASP A O 1
ATOM 791 N N . HIS A 1 99 ? -13.391 3.344 8.491 1.00 91.38 99 HIS A N 1
ATOM 792 C CA . HIS A 1 99 ? -14.684 3.695 7.906 1.00 91.38 99 HIS A CA 1
ATOM 793 C C . HIS A 1 99 ? -15.234 2.584 7.007 1.00 91.38 99 HIS A C 1
ATOM 795 O O . HIS A 1 99 ? -16.408 2.237 7.121 1.00 91.38 99 HIS A O 1
ATOM 801 N N . LEU A 1 100 ? -14.405 1.980 6.151 1.00 90.56 100 LEU A N 1
ATOM 802 C CA . LEU A 1 100 ? -14.832 0.870 5.293 1.00 90.56 100 LEU A CA 1
ATOM 803 C C . LEU A 1 100 ? -15.264 -0.355 6.109 1.00 90.56 100 LEU A C 1
ATOM 805 O O . LEU A 1 100 ? -16.271 -0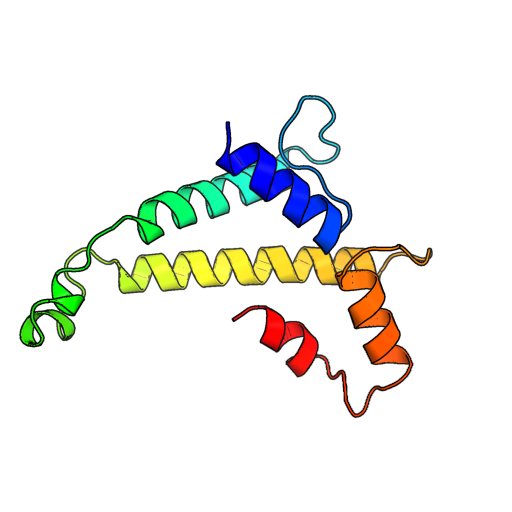.983 5.786 1.00 90.56 100 LEU A O 1
ATOM 809 N N . LEU A 1 101 ? -14.544 -0.683 7.184 1.00 90.25 101 LEU A N 1
ATOM 810 C CA . LEU A 1 101 ? -14.902 -1.789 8.075 1.00 90.25 101 LEU A CA 1
ATOM 811 C C . LEU A 1 101 ? -16.168 -1.489 8.892 1.00 90.25 101 LEU A C 1
ATOM 813 O O . LEU A 1 101 ? -16.987 -2.384 9.100 1.00 90.25 101 LEU A O 1
ATOM 817 N N . SER A 1 102 ? -16.371 -0.241 9.319 1.00 90.75 102 SER A N 1
ATOM 818 C CA . SER A 1 102 ? -17.614 0.205 9.965 1.00 90.75 102 SER A CA 1
ATOM 819 C C . SER A 1 102 ? -18.819 0.096 9.019 1.00 90.75 102 SER A C 1
ATOM 821 O O . SER A 1 102 ? -19.876 -0.429 9.388 1.00 90.75 102 SER A O 1
ATOM 823 N N . LEU A 1 103 ? -18.649 0.491 7.754 1.00 90.31 103 LEU A N 1
ATOM 824 C CA . LEU A 1 103 ? -19.666 0.319 6.715 1.00 90.31 103 LEU A CA 1
ATOM 825 C C . LEU A 1 103 ? -19.940 -1.160 6.417 1.00 90.31 103 LEU A C 1
ATOM 827 O O . LEU A 1 103 ? -21.095 -1.540 6.261 1.00 90.31 103 LEU A O 1
ATOM 831 N N . GLN A 1 104 ? -18.920 -2.020 6.438 1.00 89.56 104 GLN A N 1
ATOM 832 C CA . GLN A 1 104 ? -19.096 -3.471 6.324 1.00 89.56 104 GLN A CA 1
ATOM 833 C C . GLN A 1 104 ? -19.915 -4.067 7.477 1.00 89.56 104 GLN A C 1
ATOM 835 O O . GLN A 1 104 ? -20.717 -4.969 7.244 1.00 89.56 104 GLN A O 1
ATOM 840 N N . LYS A 1 105 ? -19.753 -3.568 8.709 1.00 88.38 105 LYS A N 1
ATOM 841 C CA . LYS A 1 105 ? -20.554 -4.014 9.862 1.00 88.38 105 LYS A CA 1
ATOM 842 C C . LYS A 1 105 ? -22.001 -3.513 9.797 1.00 88.38 105 LYS A C 1
ATOM 844 O O . LYS A 1 105 ? -22.911 -4.256 10.148 1.00 88.38 105 LYS A O 1
ATOM 849 N N . SER A 1 106 ? -22.210 -2.265 9.376 1.00 90.81 106 SER A N 1
ATOM 850 C CA . SER A 1 106 ? -23.535 -1.621 9.373 1.00 90.81 106 SER A CA 1
ATOM 851 C C . SER A 1 106 ? -24.372 -1.909 8.124 1.00 90.81 106 SER A C 1
ATOM 853 O O . SER A 1 106 ? -25.596 -1.914 8.204 1.00 90.81 106 SER A O 1
ATOM 855 N N . GLN A 1 107 ? -23.731 -2.147 6.979 1.00 90.38 107 GLN A N 1
ATOM 856 C CA . GLN A 1 107 ? -24.363 -2.370 5.675 1.00 90.38 107 GLN A CA 1
ATOM 857 C C . GLN A 1 107 ? -23.701 -3.559 4.948 1.00 90.38 107 GLN A C 1
ATOM 859 O O . GLN A 1 107 ? -23.124 -3.389 3.866 1.00 90.38 107 GLN A O 1
ATOM 864 N N . PRO A 1 108 ? -23.759 -4.776 5.521 1.00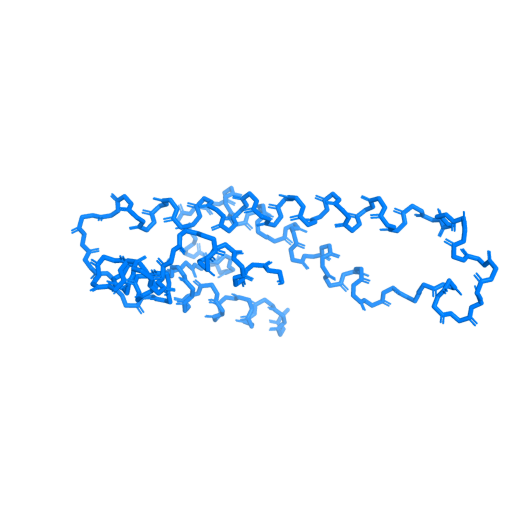 87.19 108 PRO A N 1
ATOM 865 C CA . PRO A 1 108 ? -23.027 -5.937 5.013 1.00 87.19 108 PRO A CA 1
ATOM 866 C C . PRO A 1 108 ? -23.465 -6.378 3.609 1.00 87.19 108 PRO A C 1
ATOM 868 O O . PRO A 1 108 ? -22.654 -6.953 2.883 1.00 87.19 108 PRO A O 1
ATOM 871 N N . GLU A 1 109 ? -24.706 -6.088 3.193 1.00 86.94 109 GLU A N 1
ATOM 872 C CA . GLU A 1 109 ? -25.167 -6.382 1.828 1.00 86.94 109 GLU A CA 1
ATOM 873 C C . GLU A 1 109 ? -24.491 -5.495 0.767 1.00 86.94 109 GLU A C 1
ATOM 875 O O . GLU A 1 109 ? -24.321 -5.925 -0.373 1.00 86.94 109 GLU A O 1
ATOM 880 N N . TYR A 1 110 ? -24.078 -4.277 1.138 1.00 82.75 110 TYR A N 1
ATOM 881 C CA . TYR A 1 110 ? -23.467 -3.300 0.229 1.00 82.75 110 TYR A CA 1
ATOM 882 C C . TYR A 1 110 ? -21.938 -3.279 0.324 1.00 82.75 110 TYR A C 1
ATOM 884 O O . TYR A 1 110 ? -21.258 -3.133 -0.688 1.00 8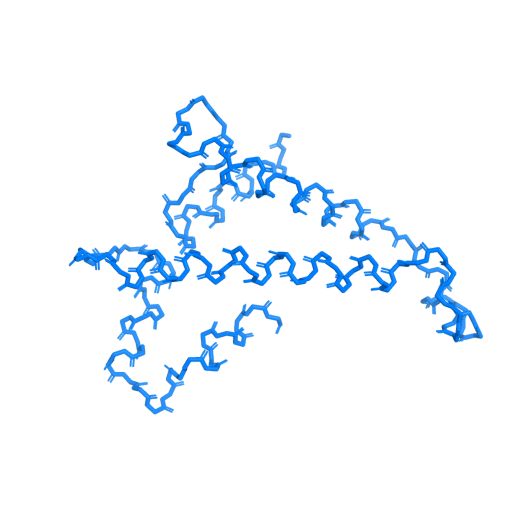2.75 110 TYR A O 1
ATOM 892 N N . TYR A 1 111 ? -21.382 -3.468 1.522 1.00 83.25 111 TYR A N 1
ATOM 893 C CA . TYR A 1 111 ? -19.943 -3.390 1.789 1.00 83.25 111 TYR A CA 1
ATOM 894 C C . TYR A 1 111 ? -19.369 -4.775 2.084 1.00 83.25 111 TYR A C 1
ATOM 896 O O . TYR A 1 111 ? -18.887 -5.081 3.176 1.00 83.25 111 TYR A O 1
ATOM 904 N N . THR A 1 112 ? -19.427 -5.640 1.073 1.00 85.06 112 THR A N 1
ATOM 905 C CA . THR A 1 112 ? -18.851 -6.985 1.161 1.00 85.06 112 THR A CA 1
ATOM 906 C C . THR A 1 112 ? -17.323 -6.934 1.202 1.00 85.06 112 THR A C 1
ATOM 908 O O . THR A 1 112 ? -16.689 -5.960 0.792 1.00 85.06 112 THR A O 1
ATOM 911 N N . ASP A 1 113 ? -16.701 -8.028 1.640 1.00 81.44 113 ASP A N 1
ATOM 912 C CA . ASP A 1 113 ? -15.240 -8.164 1.608 1.00 81.44 113 ASP A CA 1
ATOM 913 C C . ASP A 1 113 ? -14.682 -8.007 0.178 1.00 81.44 113 ASP A C 1
ATOM 915 O O . ASP A 1 113 ? -13.591 -7.478 -0.005 1.00 81.44 113 ASP A O 1
ATOM 919 N N . GLN A 1 114 ? -15.469 -8.368 -0.844 1.00 80.44 114 GLN A N 1
ATOM 920 C CA . GLN A 1 114 ? -15.128 -8.144 -2.251 1.00 80.44 114 GLN A CA 1
ATOM 921 C C . GLN A 1 114 ? -15.155 -6.665 -2.645 1.00 80.44 114 GLN A C 1
ATOM 923 O O . GLN A 1 114 ? -14.345 -6.263 -3.465 1.00 80.44 114 GLN A O 1
ATOM 928 N N . ILE A 1 115 ? -16.024 -5.836 -2.058 1.00 81.00 115 ILE A N 1
ATOM 929 C CA . ILE A 1 115 ? -16.038 -4.383 -2.305 1.00 81.00 115 ILE A CA 1
ATOM 930 C C . ILE A 1 115 ? -14.840 -3.710 -1.629 1.00 81.00 115 ILE A C 1
ATOM 932 O O . ILE A 1 115 ? -14.162 -2.889 -2.245 1.00 81.00 115 ILE A O 1
ATOM 936 N N . ILE A 1 116 ? -14.512 -4.117 -0.399 1.00 76.56 116 ILE A N 1
ATOM 937 C CA . ILE A 1 116 ? -13.304 -3.643 0.296 1.00 76.56 116 ILE A CA 1
ATOM 938 C C . ILE A 1 116 ? -12.037 -4.054 -0.466 1.00 76.56 116 ILE A C 1
ATOM 940 O O . ILE A 1 116 ? -11.103 -3.263 -0.589 1.00 76.56 116 ILE A O 1
ATOM 944 N N . LYS A 1 117 ? -12.005 -5.275 -1.010 1.00 78.94 117 LYS A N 1
ATOM 945 C CA . LYS A 1 117 ? -10.906 -5.756 -1.860 1.00 78.94 117 LYS A CA 1
ATOM 946 C C . LYS A 1 117 ? -10.904 -5.114 -3.246 1.00 78.94 117 LYS A C 1
ATOM 948 O O . LYS A 1 117 ? -9.833 -4.869 -3.783 1.00 78.94 117 LYS A O 1
ATOM 953 N N . GLY A 1 118 ? -12.072 -4.810 -3.805 1.00 69.19 118 GLY A N 1
ATOM 954 C CA . GLY A 1 118 ? -12.233 -4.181 -5.116 1.00 69.19 118 GLY A CA 1
ATOM 95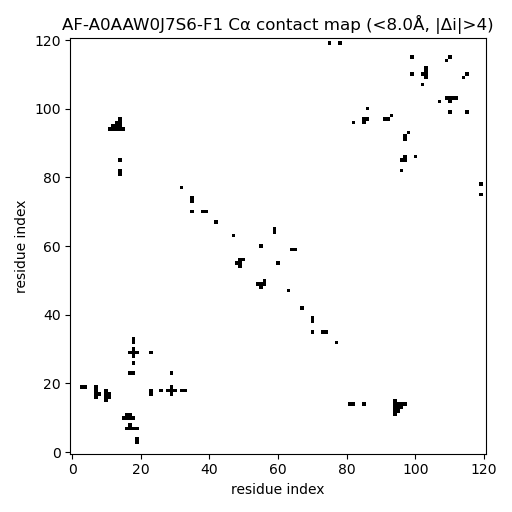5 C C . GLY A 1 118 ? -11.672 -2.762 -5.167 1.00 69.19 118 GLY A C 1
ATOM 956 O O . GLY A 1 118 ? -11.182 -2.340 -6.201 1.00 69.19 118 GLY A O 1
ATOM 957 N N . LEU A 1 119 ? -11.617 -2.059 -4.033 1.00 64.06 119 LEU A N 1
ATOM 958 C CA . LEU A 1 119 ? -10.897 -0.784 -3.903 1.00 64.06 119 LEU A CA 1
ATOM 959 C C . LEU A 1 119 ? -9.368 -0.904 -4.067 1.00 64.06 119 LEU A C 1
ATOM 961 O O . LEU A 1 119 ? -8.678 0.115 -4.052 1.00 64.06 119 LEU A O 1
ATOM 965 N N . ARG A 1 120 ? -8.822 -2.121 -4.195 1.00 60.72 120 ARG A N 1
ATOM 966 C CA . ARG A 1 120 ? -7.383 -2.365 -4.354 1.00 60.72 120 ARG A CA 1
ATOM 967 C C . ARG A 1 120 ? -6.931 -2.533 -5.807 1.00 60.72 120 ARG A C 1
ATOM 969 O O . ARG A 1 120 ? -5.722 -2.650 -5.994 1.00 60.72 120 ARG A O 1
ATOM 976 N N . TRP A 1 121 ? -7.838 -2.509 -6.796 1.00 45.78 121 TRP A N 1
ATOM 977 C CA . TRP A 1 121 ? -7.515 -2.624 -8.230 1.00 45.78 121 TRP A CA 1
ATOM 978 C C . TRP A 1 121 ? -8.490 -1.857 -9.125 1.00 45.78 121 TRP A C 1
ATOM 980 O O . TRP A 1 121 ? -9.680 -2.236 -9.158 1.00 45.78 121 TRP A O 1
#

Solvent-accessible surface area (backbone atoms only — not comparable to full-atom values): 7091 Å² total; per-residue (Å²): 108,70,67,55,52,53,51,31,54,50,36,36,46,43,68,64,41,59,60,70,75,90,88,48,90,50,65,65,64,23,49,54,50,49,52,54,51,52,48,49,59,56,54,75,71,52,85,57,66,39,82,78,36,73,79,45,58,83,45,71,81,84,46,53,66,63,48,51,53,52,50,48,53,52,50,50,54,54,56,48,52,49,47,53,53,58,71,69,46,91,68,90,62,92,20,54,48,42,51,54,52,50,41,25,72,77,38,48,93,77,37,34,74,65,52,66,53,46,77,73,112

Organism: Quercus suber (NCBI:txid58331)

InterPro domains:
  IPR036396 Cytochrome P450 superfamily [G3DSA:1.10.630.10] (1-119)
  IPR036396 Cytochrome P450 superfamily [SSF48264] (2-118)
  IPR050651 Plant Cytochrome P450 Monooxygenase [PTHR47947] (2-118)

Foldseek 3Di:
DVLLVVVQVQCCQAQNAHLDDDPHPDVVLSVLVVVLSVLCVVLVPDDDVCVVDVVCVVPCVPCSVVSVVVSLVSLLVSSVVSLVVQVPDPDQDNHPSSVLVVCCVVPVVVSPPVNVSVVSD

pLDDT: mean 83.05, std 10.57, range [45.78, 94.56]

Secondary structure (DSSP, 8-state):
-HHHHHHHHHHHHHHS---SSS--S-HHHHHHHHHHHHHHHHHHT---HHHH-GGGGGS-TTSHHHHHHHHHHHHHHHHHHHHHHHHT-SS---SHHHHHHHHHHH-TTTS-HHHHHHTT-